Protein AF-A0AA37GZM7-F1 (afdb_monomer_lite)

InterPro domains:
  IPR016169 FAD-binding, type PCMH, subdomain 2 [G3DSA:3.30.465.10] (1-80)
  IPR036318 FAD-binding, type PCMH-like superfamily [SSF56176] (2-52)
  IPR050416 FAD-linked Oxidoreductases in Biosynthetic Pathways [PTHR42973] (2-100)

Structure (mmCIF, N/CA/C/O backbone):
data_AF-A0AA37GZM7-F1
#
_entry.id   AF-A0AA37GZM7-F1
#
loop_
_atom_site.group_PDB
_atom_site.id
_atom_site.type_symbol
_atom_site.label_atom_id
_atom_site.label_alt_id
_atom_site.label_comp_id
_atom_site.label_asym_id
_atom_site.label_entity_id
_atom_site.label_seq_id
_atom_site.pdbx_PDB_ins_code
_atom_site.Cartn_x
_atom_site.Cartn_y
_atom_site.Cartn_z
_atom_site.occupancy
_atom_site.B_iso_or_equiv
_atom_site.auth_seq_id
_atom_site.auth_comp_id
_atom_site.auth_asym_id
_atom_site.auth_atom_id
_atom_site.pdbx_PDB_model_num
ATOM 1 N N . MET A 1 1 ? -3.880 4.479 11.443 1.00 74.00 1 MET A N 1
ATOM 2 C CA . MET A 1 1 ? -5.205 3.810 11.616 1.00 74.00 1 MET A CA 1
ATOM 3 C C . MET A 1 1 ? -6.289 4.873 11.538 1.00 74.00 1 MET A C 1
ATOM 5 O O . MET A 1 1 ? -7.029 5.142 12.487 1.00 74.00 1 MET A O 1
ATOM 9 N N . ASP A 1 2 ? -6.339 5.534 10.392 1.00 84.88 2 ASP A N 1
ATOM 10 C CA . ASP A 1 2 ? -6.902 6.883 10.328 1.00 84.88 2 ASP A CA 1
ATOM 11 C C . ASP A 1 2 ? -8.395 6.842 10.021 1.00 84.88 2 ASP A C 1
ATOM 13 O O . ASP A 1 2 ? -9.166 7.617 10.581 1.00 84.88 2 ASP A O 1
ATOM 17 N N . ASN A 1 3 ? -8.821 5.813 9.289 1.00 90.31 3 ASN A N 1
ATOM 18 C CA . ASN A 1 3 ? -10.220 5.572 8.956 1.00 90.31 3 ASN A CA 1
ATOM 19 C C . ASN A 1 3 ? -11.009 4.842 10.055 1.00 90.31 3 ASN A C 1
ATOM 21 O O . ASN A 1 3 ? -12.198 4.586 9.873 1.00 90.31 3 ASN A O 1
ATOM 25 N N . THR A 1 4 ? -10.408 4.496 11.199 1.00 93.50 4 THR A N 1
ATOM 26 C CA . THR A 1 4 ? -11.160 3.832 12.273 1.00 93.50 4 THR A CA 1
ATOM 27 C C . THR A 1 4 ? -12.054 4.814 13.022 1.00 93.50 4 THR A C 1
ATOM 29 O O . THR A 1 4 ? -11.568 5.820 13.549 1.00 93.50 4 THR A O 1
ATOM 32 N N . ILE A 1 5 ? -13.341 4.475 13.119 1.00 96.44 5 ILE A N 1
ATOM 33 C CA . ILE A 1 5 ? -14.380 5.211 13.849 1.00 96.44 5 ILE A CA 1
ATOM 34 C C . ILE A 1 5 ? -14.506 4.691 15.288 1.00 96.44 5 ILE A C 1
ATOM 36 O O . ILE A 1 5 ? -14.633 5.488 16.215 1.00 96.44 5 ILE A O 1
ATOM 40 N N . SER A 1 6 ? -14.473 3.369 15.488 1.00 96.88 6 SER A N 1
ATOM 41 C CA . SER A 1 6 ? -14.639 2.755 16.812 1.00 96.88 6 SER A CA 1
ATOM 42 C C . SER A 1 6 ? -14.060 1.337 16.891 1.00 96.88 6 SER A C 1
ATOM 44 O O . SER A 1 6 ? -13.981 0.642 15.874 1.00 96.88 6 SER A O 1
ATOM 46 N N . TYR A 1 7 ? -13.696 0.918 18.106 1.00 96.81 7 TYR A N 1
ATOM 47 C CA . TYR A 1 7 ? -13.309 -0.444 18.470 1.00 96.81 7 TYR A CA 1
ATOM 48 C C . TYR A 1 7 ? -14.234 -1.006 19.555 1.00 96.81 7 TYR A C 1
ATOM 50 O O . TYR A 1 7 ? -14.517 -0.310 20.532 1.00 96.81 7 TYR A O 1
ATOM 58 N N . ASP A 1 8 ? -14.604 -2.282 19.439 1.00 97.44 8 ASP A N 1
ATOM 59 C CA . ASP A 1 8 ? -15.052 -3.072 20.591 1.00 97.44 8 ASP A CA 1
ATOM 60 C C . ASP A 1 8 ? -13.843 -3.821 21.150 1.00 97.44 8 ASP A C 1
ATOM 62 O O . ASP A 1 8 ? -13.145 -4.517 20.407 1.00 97.44 8 ASP A O 1
ATOM 66 N N . VAL A 1 9 ? -13.590 -3.671 22.447 1.00 96.88 9 VAL A N 1
ATOM 67 C CA . VAL A 1 9 ? -12.360 -4.141 23.091 1.00 96.88 9 VAL A CA 1
ATOM 68 C C . VAL A 1 9 ? -12.705 -4.951 24.330 1.00 96.88 9 VAL A C 1
ATOM 70 O O . VAL A 1 9 ? -13.461 -4.488 25.180 1.00 96.88 9 VAL A O 1
ATOM 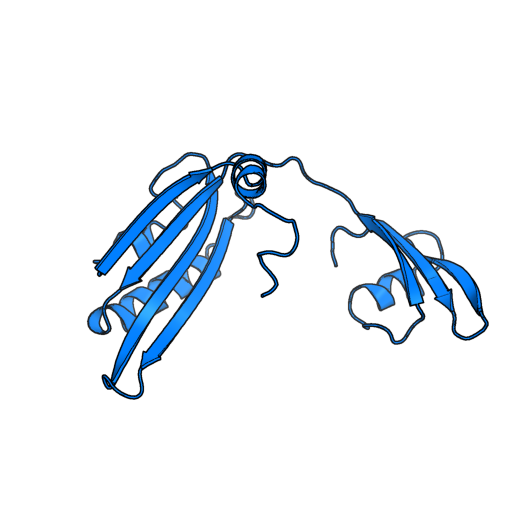73 N N . ILE A 1 10 ? -12.121 -6.140 24.459 1.00 97.25 10 ILE A N 1
ATOM 74 C CA . ILE A 1 10 ? -12.097 -6.899 25.710 1.00 97.25 10 ILE A CA 1
ATOM 75 C C . ILE A 1 10 ? -10.822 -6.528 26.464 1.00 97.25 10 ILE A C 1
ATOM 77 O O . ILE A 1 10 ? -9.711 -6.767 25.983 1.00 97.25 10 ILE A O 1
ATOM 81 N N . LEU A 1 11 ? -10.980 -5.921 27.637 1.00 96.44 11 LEU A N 1
ATOM 82 C CA . LEU A 1 11 ? -9.871 -5.524 28.500 1.00 96.44 11 LEU A CA 1
ATOM 83 C C . LEU A 1 11 ? -9.269 -6.735 29.226 1.00 96.44 11 LEU A C 1
ATOM 85 O O . LEU A 1 11 ? -9.869 -7.806 29.298 1.00 96.44 11 LEU A O 1
ATOM 89 N N . GLY A 1 12 ? -8.097 -6.551 29.839 1.00 94.56 12 GLY A N 1
ATOM 90 C CA . GLY A 1 12 ? -7.415 -7.617 30.587 1.00 94.56 12 GLY A CA 1
ATOM 91 C C . GLY A 1 12 ? -8.207 -8.173 31.781 1.00 94.56 12 GLY A C 1
ATOM 92 O O . GLY A 1 12 ? -7.951 -9.291 32.214 1.00 94.56 12 GLY A O 1
ATOM 93 N N . ASN A 1 13 ? -9.196 -7.431 32.290 1.00 95.50 13 ASN A N 1
ATOM 94 C CA . ASN A 1 13 ? -10.122 -7.898 33.328 1.00 95.50 13 ASN A CA 1
ATOM 95 C C . ASN A 1 13 ? -11.360 -8.635 32.770 1.00 95.50 13 ASN A C 1
ATOM 97 O O . ASN A 1 13 ? -12.253 -8.979 33.539 1.00 95.50 13 ASN A O 1
ATOM 101 N N . GLY A 1 14 ? -11.434 -8.856 31.453 1.00 96.06 14 GLY A N 1
ATOM 102 C CA . GLY A 1 14 ? -12.543 -9.528 30.773 1.00 96.06 14 GLY A CA 1
ATOM 103 C C . GLY A 1 14 ? -13.731 -8.627 30.422 1.00 96.06 14 GLY A C 1
ATOM 104 O O . GLY A 1 14 ? -14.655 -9.083 29.751 1.00 96.06 14 GLY A O 1
ATOM 105 N N . THR A 1 15 ? -13.727 -7.354 30.827 1.00 97.50 15 THR A N 1
ATOM 106 C CA . THR A 1 15 ? -14.821 -6.423 30.524 1.00 97.50 15 THR A CA 1
ATOM 107 C C . THR A 1 15 ? -14.772 -5.971 29.067 1.00 97.50 15 THR A C 1
ATOM 109 O O . THR A 1 15 ? -13.712 -5.590 28.567 1.00 97.50 15 THR A O 1
ATOM 112 N N . GLN A 1 16 ? -15.931 -5.952 28.404 1.00 97.44 16 GLN A N 1
ATOM 113 C CA . GLN A 1 16 ? -16.083 -5.362 27.077 1.00 97.44 16 GLN A CA 1
ATOM 114 C C . GLN A 1 16 ? -16.353 -3.859 27.176 1.00 97.44 16 GLN A C 1
ATOM 116 O O . GLN A 1 16 ? -17.269 -3.430 27.877 1.00 97.44 16 GLN A O 1
ATOM 121 N N . VAL A 1 17 ? -15.586 -3.067 26.432 1.00 97.81 17 VAL A N 1
ATOM 122 C CA . VAL A 1 17 ? -15.765 -1.618 26.304 1.00 97.81 17 VAL A CA 1
ATOM 123 C C . VAL A 1 17 ? -15.798 -1.202 24.837 1.00 97.81 17 VAL A C 1
ATOM 125 O O . VAL A 1 17 ? -15.260 -1.888 23.967 1.00 97.81 17 VAL A O 1
ATOM 128 N N . VAL A 1 18 ? -16.423 -0.058 24.566 1.00 98.06 18 VAL A N 1
ATOM 129 C CA . VAL A 1 18 ? -16.380 0.600 23.255 1.00 98.06 18 VAL A CA 1
ATOM 130 C C . VAL A 1 18 ? -15.414 1.773 23.344 1.00 98.06 18 VAL A C 1
ATOM 132 O O . VAL A 1 18 ? -15.585 2.646 24.193 1.00 98.06 18 VAL A O 1
ATOM 135 N N . ALA A 1 19 ? -14.416 1.800 22.465 1.00 97.19 19 ALA A N 1
ATOM 136 C CA . ALA A 1 19 ? -13.471 2.901 22.336 1.00 97.19 19 ALA A CA 1
ATOM 137 C C . ALA A 1 19 ? -13.748 3.675 21.041 1.00 97.19 19 ALA A C 1
ATOM 139 O O . ALA A 1 19 ? -13.776 3.100 19.950 1.00 97.19 19 ALA A O 1
ATOM 140 N N . ASN A 1 20 ? -13.988 4.978 21.150 1.00 97.31 20 ASN A N 1
ATOM 141 C CA . ASN A 1 20 ? -14.172 5.903 20.033 1.00 97.31 20 ASN A CA 1
ATOM 142 C C . ASN A 1 20 ? -13.772 7.331 20.452 1.00 97.31 20 ASN A C 1
ATOM 144 O O . ASN A 1 20 ? -13.260 7.552 21.546 1.00 97.31 20 ASN A O 1
ATOM 148 N N . ALA A 1 21 ? -14.001 8.318 19.584 1.00 96.00 21 ALA A N 1
ATOM 149 C CA . ALA A 1 21 ? -13.612 9.704 19.850 1.00 96.00 21 ALA A CA 1
ATOM 150 C C . ALA A 1 21 ? -14.293 10.336 21.086 1.00 96.00 21 ALA A C 1
ATOM 152 O O . ALA A 1 21 ? -13.760 11.298 21.634 1.00 96.00 21 ALA A O 1
ATOM 153 N N . THR A 1 22 ? -15.444 9.821 21.532 1.00 97.38 22 THR A N 1
ATOM 154 C CA . THR A 1 22 ? -16.238 10.381 22.643 1.00 97.38 22 THR A CA 1
ATOM 155 C C . THR A 1 22 ? -16.379 9.445 23.850 1.00 97.38 22 THR A C 1
ATOM 157 O O . THR A 1 22 ? -16.850 9.880 24.897 1.00 97.38 22 THR A O 1
ATOM 160 N N . SER A 1 23 ? -15.958 8.182 23.746 1.00 97.25 23 SER A N 1
ATOM 161 C CA . SER A 1 23 ? -16.025 7.170 24.807 1.00 97.25 23 SER A CA 1
ATOM 162 C C . SER A 1 23 ? -14.723 6.372 24.855 1.00 97.25 23 SER A C 1
ATOM 164 O O . SER A 1 23 ? -14.315 5.826 23.833 1.00 97.25 23 SER A O 1
ATOM 166 N N . ASN A 1 24 ? -14.069 6.309 26.023 1.00 97.00 24 ASN A N 1
ATOM 167 C CA . ASN A 1 24 ? -12.729 5.716 26.191 1.00 97.00 24 ASN A CA 1
ATOM 168 C C . ASN A 1 24 ? -11.739 6.245 25.128 1.00 97.00 24 ASN A C 1
ATOM 170 O O . ASN A 1 24 ? -11.122 5.482 24.381 1.00 97.00 24 ASN A O 1
ATOM 174 N N . SER A 1 25 ? -11.674 7.574 24.980 1.00 96.94 25 SER A N 1
ATOM 175 C CA . SER A 1 25 ? -10.949 8.252 23.895 1.00 96.94 25 SER A CA 1
ATOM 176 C C . SER A 1 25 ? -9.427 8.130 24.005 1.00 96.94 25 SER A C 1
ATOM 178 O O . SER A 1 25 ? -8.728 8.129 22.991 1.00 96.94 25 SER A O 1
ATOM 180 N N . ASP A 1 26 ? -8.920 7.960 25.220 1.00 96.31 26 ASP A N 1
ATOM 181 C CA . ASP A 1 26 ? -7.541 7.595 25.534 1.00 96.31 26 ASP A CA 1
ATOM 182 C C . ASP A 1 26 ? -7.190 6.199 24.999 1.00 96.31 26 ASP A C 1
ATOM 184 O O . ASP A 1 26 ? -6.199 6.037 24.284 1.00 96.31 26 ASP A O 1
ATOM 188 N N . LEU A 1 27 ? -8.049 5.208 25.255 1.00 95.75 27 LEU A N 1
ATOM 189 C CA . LEU A 1 27 ? -7.926 3.858 24.710 1.00 95.75 27 LEU A CA 1
ATOM 190 C C . LEU A 1 27 ? -8.052 3.867 23.181 1.00 95.75 27 LEU A C 1
ATOM 192 O O . LEU A 1 27 ? -7.281 3.203 22.492 1.00 95.75 27 LEU A O 1
ATOM 196 N N . PHE A 1 28 ? -8.986 4.646 22.632 1.00 95.62 28 PHE A N 1
ATOM 197 C CA . PHE A 1 28 ? -9.154 4.801 21.187 1.00 95.62 28 PHE A CA 1
ATOM 198 C C . PHE A 1 28 ? -7.896 5.361 20.514 1.00 95.62 28 PHE A C 1
ATOM 200 O O . PHE A 1 28 ? -7.489 4.854 19.468 1.00 95.62 28 PHE A O 1
ATOM 207 N N . TRP A 1 29 ? -7.264 6.374 21.112 1.00 94.50 29 TRP A N 1
ATOM 208 C CA . TRP A 1 29 ? -5.990 6.916 20.642 1.00 94.50 29 TRP A CA 1
ATOM 209 C C . TRP A 1 29 ? -4.862 5.881 20.752 1.00 94.50 29 TRP A C 1
ATOM 211 O O . TRP A 1 29 ? -4.155 5.648 19.772 1.00 94.50 29 TRP A O 1
ATOM 221 N N . ALA A 1 30 ? -4.742 5.197 21.895 1.00 94.69 30 ALA A N 1
ATOM 222 C CA . ALA A 1 30 ? -3.704 4.191 22.123 1.00 94.69 30 ALA A CA 1
ATOM 223 C C . ALA A 1 30 ? -3.796 3.027 21.124 1.00 94.69 30 ALA A C 1
ATOM 225 O O . ALA A 1 30 ? -2.786 2.573 20.585 1.00 94.69 30 ALA A O 1
ATOM 226 N N . LEU A 1 31 ? -5.012 2.586 20.796 1.00 93.38 31 LEU A N 1
ATOM 227 C CA . LEU A 1 31 ? -5.248 1.520 19.823 1.00 93.38 31 LEU A CA 1
ATOM 228 C C . LEU A 1 31 ? -4.911 1.916 18.378 1.00 93.38 31 LEU A C 1
ATOM 230 O O . LEU A 1 31 ? -4.775 1.030 17.544 1.00 93.38 31 LEU A O 1
ATOM 234 N N . LYS A 1 32 ? -4.719 3.206 18.057 1.00 91.31 32 LYS A N 1
ATOM 235 C CA . LYS A 1 32 ? -4.343 3.671 16.704 1.00 91.31 32 LYS A CA 1
ATOM 236 C C . LYS A 1 32 ? -2.848 3.553 16.368 1.00 91.31 32 LYS A C 1
ATOM 238 O O . LYS A 1 32 ? -2.429 4.034 15.316 1.00 91.31 32 LYS A O 1
ATOM 243 N N . GLY A 1 33 ? -2.060 2.885 17.210 1.00 88.75 33 GLY A N 1
ATOM 244 C CA . GLY A 1 33 ? -0.635 2.623 16.959 1.00 88.75 33 GLY A CA 1
ATOM 245 C C . GLY A 1 33 ? 0.072 1.799 18.038 1.00 88.75 33 GLY A C 1
ATOM 246 O O . GLY A 1 33 ? 1.159 1.286 17.804 1.00 88.75 33 GLY A O 1
ATOM 247 N N . GLY A 1 34 ? -0.549 1.617 19.203 1.00 85.69 34 GLY A N 1
ATOM 248 C CA . GLY A 1 34 ? 0.021 0.908 20.348 1.00 85.69 34 GLY A CA 1
ATOM 249 C C . GLY A 1 34 ? -0.059 -0.621 20.296 1.00 85.69 34 GLY A C 1
ATOM 250 O O . GLY A 1 34 ? 0.250 -1.270 21.297 1.00 85.69 34 GLY A O 1
ATOM 251 N N . GLY A 1 35 ? -0.473 -1.207 19.167 1.00 79.12 35 GLY A N 1
ATOM 252 C CA . GLY A 1 35 ? -0.589 -2.657 18.987 1.00 79.12 35 GLY A CA 1
ATOM 253 C C . GLY A 1 35 ? -1.584 -3.318 19.951 1.00 79.12 35 GLY A C 1
ATOM 254 O O . GLY A 1 35 ? -2.550 -2.703 20.397 1.00 79.12 35 GLY A O 1
ATOM 255 N N . SER A 1 36 ? -1.345 -4.586 20.290 1.00 82.25 36 SER A N 1
ATOM 256 C CA . SER A 1 36 ? -2.244 -5.416 21.116 1.00 82.25 36 SER A CA 1
ATOM 257 C C . SER A 1 36 ? -2.084 -5.224 22.634 1.00 82.25 36 SER A C 1
ATOM 259 O O . SER A 1 36 ? -2.516 -6.069 23.411 1.00 82.25 36 SER A O 1
ATOM 261 N N . ASN A 1 37 ? -1.455 -4.134 23.080 1.00 90.06 37 ASN A N 1
ATOM 262 C CA . ASN A 1 37 ? -1.104 -3.931 24.492 1.00 90.06 37 ASN A CA 1
ATOM 263 C C . ASN A 1 37 ? -2.294 -3.567 25.395 1.00 90.06 37 ASN A C 1
ATOM 265 O O . ASN A 1 37 ? -2.204 -3.701 26.613 1.00 90.06 37 ASN A O 1
ATOM 269 N N . TYR A 1 38 ? -3.400 -3.094 24.817 1.00 92.00 38 TYR A N 1
ATOM 270 C CA . TYR A 1 38 ? -4.493 -2.457 25.564 1.00 92.00 38 TYR A CA 1
ATOM 271 C C . TYR A 1 38 ? -5.786 -3.284 25.610 1.00 92.00 38 TYR A C 1
ATOM 273 O O . TYR A 1 38 ? -6.806 -2.819 26.115 1.00 92.00 38 TYR A O 1
ATOM 281 N N . GLY A 1 39 ? -5.746 -4.515 25.098 1.00 92.69 39 GLY A N 1
ATOM 282 C CA . GLY A 1 39 ? -6.878 -5.435 25.071 1.00 92.69 39 GLY A CA 1
ATOM 283 C C . GLY A 1 39 ? -7.014 -6.162 23.737 1.00 92.69 39 GLY A C 1
ATOM 284 O O . GLY A 1 39 ? -6.249 -5.944 22.797 1.00 92.69 39 GLY A O 1
ATOM 285 N N . ILE A 1 40 ? -8.015 -7.037 23.664 1.00 95.56 40 ILE A N 1
ATOM 286 C CA . ILE A 1 40 ? -8.352 -7.788 22.454 1.00 95.56 40 ILE A CA 1
ATOM 287 C C . ILE A 1 40 ? -9.451 -7.031 21.718 1.00 95.56 40 ILE A C 1
ATOM 289 O O . ILE A 1 40 ? -10.574 -6.930 22.212 1.00 95.56 40 ILE A O 1
ATOM 293 N N . VAL A 1 41 ? -9.142 -6.512 20.530 1.00 95.19 41 VAL A N 1
ATOM 294 C CA . VAL A 1 41 ? -10.153 -5.891 19.668 1.00 95.19 41 VAL A CA 1
ATOM 295 C C . VAL A 1 41 ? -10.971 -6.985 18.988 1.00 95.19 41 VAL A C 1
ATOM 297 O O . VAL A 1 41 ? -10.425 -7.806 18.255 1.00 95.19 41 VAL A O 1
ATOM 300 N N . THR A 1 42 ? -12.281 -6.994 19.222 1.00 95.88 42 THR A N 1
ATOM 301 C CA . THR A 1 42 ? -13.215 -7.980 18.652 1.00 95.88 42 THR A CA 1
ATOM 302 C C . THR A 1 42 ? -14.002 -7.432 17.467 1.00 95.88 42 THR A C 1
ATOM 304 O O . THR A 1 42 ? -14.487 -8.207 16.644 1.00 95.88 42 THR A O 1
ATOM 307 N N . ARG A 1 43 ? -14.113 -6.103 17.342 1.00 95.50 43 ARG A N 1
ATOM 308 C CA . ARG A 1 43 ? -14.786 -5.439 16.220 1.00 95.50 43 ARG A CA 1
ATOM 309 C C . ARG A 1 43 ? -14.119 -4.116 15.872 1.00 95.50 43 ARG A C 1
ATOM 311 O O . ARG A 1 43 ? -13.774 -3.337 16.756 1.00 95.50 43 ARG A O 1
ATOM 318 N N . PHE A 1 44 ? -14.036 -3.848 14.574 1.00 95.06 44 PHE A N 1
ATOM 319 C CA . PHE A 1 44 ? -13.641 -2.563 14.010 1.00 95.06 44 PHE A CA 1
ATOM 320 C C . PHE A 1 44 ? -14.836 -1.943 13.290 1.00 95.06 44 PHE A C 1
ATOM 322 O O . PHE A 1 44 ? -15.505 -2.616 12.508 1.00 95.06 44 PHE A O 1
ATOM 329 N N . VAL A 1 45 ? -15.074 -0.653 13.515 1.00 96.25 45 VAL A N 1
ATOM 330 C CA . VAL A 1 45 ? -15.960 0.159 12.674 1.00 96.25 45 VAL A CA 1
ATOM 331 C C . VAL A 1 45 ? -15.083 1.119 11.887 1.00 96.25 45 VAL A C 1
ATOM 333 O O . VAL A 1 45 ? -14.401 1.961 12.474 1.00 96.25 45 VAL A O 1
ATOM 336 N N . LEU A 1 46 ? -15.076 0.979 10.564 1.00 95.44 46 LEU A N 1
ATOM 337 C CA . LEU A 1 46 ? -14.224 1.751 9.663 1.00 95.44 46 LEU A CA 1
ATOM 338 C C . LEU A 1 46 ? -15.068 2.686 8.799 1.00 95.44 46 LEU A C 1
ATOM 340 O O . LEU A 1 46 ? -16.154 2.323 8.350 1.00 95.44 46 LEU A O 1
ATOM 344 N N . LYS A 1 47 ? -14.538 3.878 8.536 1.00 93.81 47 LYS A N 1
ATOM 345 C CA . LYS A 1 47 ? -15.025 4.760 7.482 1.00 93.81 47 LYS A CA 1
ATOM 346 C C . LYS A 1 47 ? -14.529 4.225 6.142 1.00 93.81 47 LYS A C 1
ATOM 348 O O . LYS A 1 47 ? -13.325 4.068 5.949 1.00 93.81 47 LYS A O 1
ATOM 353 N N . THR A 1 48 ? -15.453 3.959 5.230 1.00 89.31 48 THR A N 1
ATOM 354 C CA . THR A 1 48 ? -15.142 3.579 3.852 1.00 89.31 48 THR A CA 1
ATOM 355 C C . THR A 1 48 ? -15.163 4.803 2.943 1.00 89.31 48 THR A C 1
ATOM 357 O O . THR A 1 48 ? -15.785 5.819 3.261 1.00 89.31 48 THR A O 1
ATOM 360 N N . ILE A 1 49 ? -14.478 4.689 1.813 1.00 84.00 49 ILE A N 1
ATOM 361 C CA . ILE A 1 49 ? -14.543 5.627 0.693 1.00 84.00 49 ILE A CA 1
ATOM 362 C C . ILE A 1 49 ? -15.089 4.875 -0.520 1.00 84.00 49 ILE A C 1
ATOM 364 O O . ILE A 1 49 ? -14.921 3.653 -0.601 1.00 84.00 49 ILE A O 1
ATOM 368 N N . ASP A 1 50 ? -15.764 5.584 -1.423 1.00 83.12 50 ASP A N 1
ATOM 369 C CA . ASP A 1 50 ? -16.197 4.991 -2.687 1.00 83.12 50 ASP A CA 1
ATOM 370 C C . ASP A 1 50 ? -14.981 4.528 -3.485 1.00 83.12 50 ASP A C 1
ATOM 372 O O . ASP A 1 50 ? -13.902 5.109 -3.383 1.00 83.12 50 ASP A O 1
ATOM 376 N N . MET A 1 51 ? -15.150 3.442 -4.239 1.00 74.69 51 MET A N 1
ATOM 377 C CA . MET A 1 51 ? -14.045 2.806 -4.941 1.00 74.69 51 MET A CA 1
ATOM 378 C C . MET A 1 51 ? -14.018 3.244 -6.412 1.00 74.69 51 MET A C 1
ATOM 380 O O . MET A 1 51 ? -14.815 2.738 -7.208 1.00 74.69 51 MET A O 1
ATOM 384 N N . PRO A 1 52 ? -13.124 4.170 -6.788 1.00 80.38 52 PRO A N 1
ATOM 385 C CA . PRO A 1 52 ? -13.049 4.717 -8.134 1.00 80.38 52 PRO A CA 1
ATOM 386 C C . PRO A 1 52 ? -12.401 3.730 -9.115 1.00 80.38 52 PRO A C 1
ATOM 388 O O . PRO A 1 52 ? -11.821 2.705 -8.737 1.00 80.38 52 PRO A O 1
ATOM 391 N N . GLN A 1 53 ? -12.475 4.056 -10.406 1.00 84.75 53 GLN A N 1
ATOM 392 C CA . GLN A 1 53 ? -11.592 3.434 -11.392 1.00 84.75 53 GLN A CA 1
ATOM 393 C C . GLN A 1 53 ? -10.155 3.882 -11.134 1.00 84.75 53 GLN A C 1
ATOM 395 O O . GLN A 1 53 ? -9.906 5.050 -10.838 1.00 84.75 53 GLN A O 1
ATOM 400 N N . ALA A 1 54 ? -9.214 2.954 -11.270 1.00 88.75 54 ALA A N 1
ATOM 401 C CA . ALA A 1 54 ? -7.810 3.236 -11.063 1.00 88.75 54 ALA A CA 1
ATOM 402 C C . ALA A 1 54 ? -6.956 2.624 -12.169 1.00 88.75 54 ALA A C 1
ATOM 404 O O . ALA A 1 54 ? -7.203 1.515 -12.647 1.00 88.75 54 ALA A O 1
ATOM 405 N N . THR A 1 55 ? -5.907 3.335 -12.553 1.00 91.44 55 THR A N 1
ATOM 406 C CA . THR A 1 55 ? -4.909 2.824 -13.481 1.00 91.44 55 THR A CA 1
ATOM 407 C C . THR A 1 55 ? -3.754 2.250 -12.687 1.00 91.44 55 THR A C 1
ATOM 409 O O . THR A 1 55 ? -3.084 2.951 -11.930 1.00 91.44 55 THR A O 1
ATOM 412 N N . SER A 1 56 ? -3.522 0.956 -12.876 1.00 90.62 56 SER A N 1
ATOM 413 C CA . SER A 1 56 ? -2.336 0.265 -12.382 1.00 90.62 56 SER A CA 1
ATOM 414 C C . SER A 1 56 ? -1.184 0.431 -13.369 1.00 90.62 56 SER A C 1
ATOM 416 O O . SER A 1 56 ? -1.387 0.414 -14.584 1.00 90.62 56 SER A O 1
ATOM 418 N N . THR A 1 57 ? 0.032 0.589 -12.862 1.00 92.06 57 THR A N 1
ATOM 419 C CA . THR A 1 57 ? 1.257 0.630 -13.656 1.00 92.06 57 THR A CA 1
ATOM 420 C C . THR A 1 57 ? 2.262 -0.368 -13.113 1.00 92.06 57 THR A C 1
ATOM 422 O O . THR A 1 57 ? 2.488 -0.444 -11.909 1.00 92.06 57 THR A O 1
ATOM 425 N N . TYR A 1 58 ? 2.923 -1.087 -14.010 1.00 94.00 58 TYR A N 1
ATOM 426 C CA . TYR A 1 58 ? 4.072 -1.919 -13.685 1.00 94.00 58 TYR A CA 1
ATOM 427 C C . TYR A 1 58 ? 5.186 -1.616 -14.677 1.00 94.00 58 TYR A C 1
ATOM 429 O O . TYR A 1 58 ? 4.991 -1.764 -15.887 1.00 94.00 58 TYR A O 1
ATOM 437 N N . GLN A 1 59 ? 6.325 -1.132 -14.178 1.00 95.62 59 GLN A N 1
ATOM 438 C CA . GLN A 1 59 ? 7.471 -0.763 -15.009 1.00 95.62 59 GLN A CA 1
ATOM 439 C C . GLN A 1 59 ? 8.759 -1.344 -14.427 1.00 95.62 59 GLN A C 1
ATOM 441 O O . GLN A 1 59 ? 9.026 -1.186 -13.236 1.00 95.62 59 GLN A O 1
ATOM 446 N N . ILE A 1 60 ? 9.551 -1.986 -15.284 1.00 96.12 60 ILE A N 1
ATOM 447 C CA . ILE A 1 60 ? 10.863 -2.559 -14.972 1.00 96.12 60 ILE A CA 1
ATOM 448 C C . ILE A 1 60 ? 11.915 -1.797 -15.771 1.00 96.12 60 ILE A C 1
ATOM 450 O O . ILE A 1 60 ? 11.735 -1.573 -16.968 1.00 96.12 60 ILE A O 1
ATOM 454 N N . PHE A 1 61 ? 13.031 -1.447 -15.141 1.00 96.69 61 PHE A N 1
ATOM 455 C CA . PHE A 1 61 ? 14.111 -0.685 -15.760 1.00 96.69 61 PHE A CA 1
ATOM 456 C C . PHE A 1 61 ? 15.434 -1.458 -15.749 1.00 96.69 61 PHE A C 1
ATOM 458 O O . PHE A 1 61 ? 15.611 -2.406 -14.988 1.00 96.69 61 PHE A O 1
ATOM 465 N N . ASN A 1 62 ? 16.370 -1.031 -16.598 1.00 95.25 62 ASN A N 1
ATOM 466 C CA . ASN A 1 62 ? 17.750 -1.517 -16.574 1.00 95.25 62 ASN A CA 1
ATOM 467 C C . ASN A 1 62 ? 18.552 -0.858 -15.444 1.00 95.25 62 ASN A C 1
ATOM 469 O O . ASN A 1 62 ? 18.235 0.252 -15.011 1.00 95.25 62 ASN A O 1
ATOM 473 N N . GLU A 1 63 ? 19.659 -1.485 -15.046 1.00 95.00 63 GLU A N 1
ATOM 474 C CA . GLU A 1 63 ? 20.589 -0.950 -14.041 1.00 95.00 63 GLU A CA 1
ATOM 475 C C . GLU A 1 63 ? 21.100 0.457 -14.386 1.00 95.00 63 GLU A C 1
ATOM 477 O O . GLU A 1 63 ? 21.200 1.328 -13.522 1.00 95.00 63 GLU A O 1
ATOM 482 N N . SER A 1 64 ? 21.331 0.732 -15.673 1.00 95.88 64 SER A N 1
ATOM 483 C CA . SER A 1 64 ? 21.760 2.053 -16.150 1.00 95.88 64 SER A CA 1
ATOM 484 C C . SER A 1 64 ? 20.784 3.180 -15.792 1.00 95.88 64 SER A C 1
ATOM 486 O O . SER A 1 64 ? 21.166 4.348 -15.777 1.00 95.88 64 SER A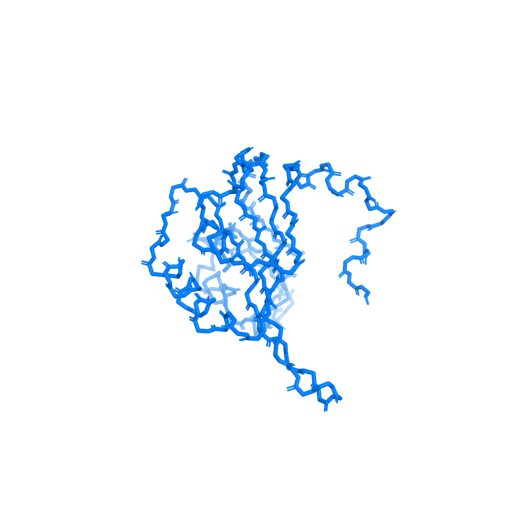 O 1
ATOM 488 N N . ALA A 1 65 ? 19.520 2.851 -15.513 1.00 95.81 65 ALA A N 1
ATOM 489 C CA . ALA A 1 65 ? 18.479 3.807 -15.170 1.00 95.81 65 ALA A CA 1
ATOM 490 C C . ALA A 1 65 ? 18.350 4.073 -13.661 1.00 95.81 65 ALA A C 1
ATOM 492 O O . ALA A 1 65 ? 17.556 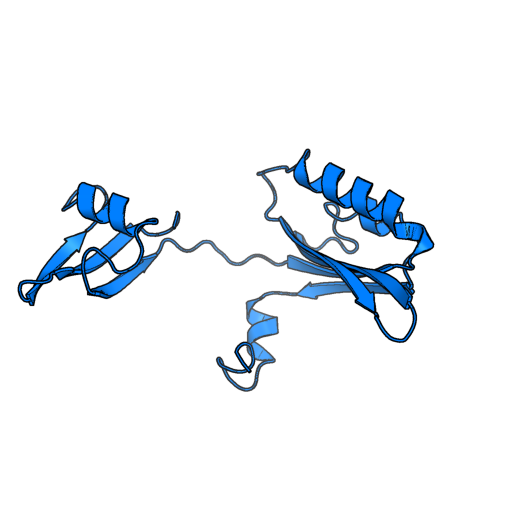4.933 -13.288 1.00 95.81 65 ALA A O 1
ATOM 493 N N . VAL A 1 66 ? 19.117 3.399 -12.791 1.00 95.75 66 VAL A N 1
ATOM 494 C CA . VAL A 1 66 ? 19.006 3.513 -11.320 1.00 95.75 66 VAL A CA 1
ATOM 495 C C . VAL A 1 66 ? 19.020 4.968 -10.844 1.00 95.75 66 VAL A C 1
ATOM 497 O O . VAL A 1 66 ? 18.173 5.358 -10.046 1.00 95.75 66 VAL A O 1
ATOM 500 N N . SER A 1 67 ? 19.933 5.799 -11.353 1.00 95.88 67 SER A N 1
ATOM 501 C CA . SER A 1 67 ? 20.019 7.206 -10.936 1.00 95.88 67 SER A CA 1
ATOM 502 C C . SER A 1 67 ? 18.770 8.009 -11.326 1.00 95.88 67 SER A C 1
ATOM 504 O O . SER A 1 67 ? 18.199 8.709 -10.489 1.00 95.88 67 SER A O 1
ATOM 506 N N . ALA A 1 68 ? 18.298 7.860 -12.569 1.00 96.44 68 ALA A N 1
ATOM 507 C CA . ALA A 1 68 ? 17.076 8.515 -13.037 1.00 96.44 68 ALA A CA 1
ATOM 508 C C . ALA A 1 68 ? 15.833 7.997 -12.295 1.00 96.44 68 ALA A C 1
ATOM 510 O O . ALA A 1 68 ? 14.940 8.774 -11.966 1.00 96.44 68 ALA A O 1
ATOM 511 N N . PHE A 1 69 ? 15.802 6.701 -11.980 1.00 96.50 69 PHE A N 1
ATOM 512 C CA . PHE A 1 69 ? 14.731 6.055 -11.231 1.00 96.50 69 PHE A CA 1
ATOM 513 C C . PHE A 1 69 ? 14.651 6.563 -9.788 1.00 96.50 69 PHE A C 1
ATOM 515 O O . PHE A 1 69 ? 13.567 6.905 -9.326 1.00 96.50 69 PHE A O 1
ATOM 522 N N . ILE A 1 70 ? 15.790 6.679 -9.093 1.00 95.94 70 ILE A N 1
ATOM 523 C CA . ILE A 1 70 ? 15.847 7.268 -7.746 1.00 95.94 70 ILE A CA 1
ATOM 524 C C . ILE A 1 70 ? 15.353 8.713 -7.791 1.00 95.94 70 ILE A C 1
ATOM 526 O O . ILE A 1 70 ? 14.550 9.105 -6.951 1.00 95.94 70 ILE A O 1
ATOM 530 N N . LYS A 1 71 ? 15.765 9.490 -8.802 1.00 95.81 71 LYS A N 1
ATOM 531 C CA . LYS A 1 71 ? 15.272 10.857 -8.978 1.00 95.81 71 LYS A CA 1
ATOM 532 C C . LYS A 1 71 ? 13.754 10.895 -9.178 1.00 95.81 71 LYS A C 1
ATOM 534 O O . LYS A 1 71 ? 13.095 11.689 -8.523 1.00 95.81 71 LYS A O 1
ATOM 539 N N . ALA A 1 72 ? 13.193 10.020 -10.013 1.00 94.69 72 ALA A N 1
ATOM 540 C CA . ALA A 1 72 ? 11.746 9.926 -10.210 1.00 94.69 72 ALA A CA 1
ATOM 541 C C . ALA A 1 72 ? 11.002 9.542 -8.917 1.00 94.69 72 ALA A C 1
ATOM 543 O O . ALA A 1 72 ? 9.951 10.110 -8.629 1.00 94.69 72 ALA A O 1
ATOM 544 N N . ALA A 1 73 ? 11.569 8.637 -8.113 1.00 93.88 73 ALA A N 1
ATOM 545 C CA . ALA A 1 73 ? 11.021 8.258 -6.813 1.00 93.88 73 ALA A CA 1
ATOM 546 C C . ALA A 1 73 ? 11.049 9.412 -5.801 1.00 93.88 73 ALA A C 1
ATOM 548 O O . ALA A 1 73 ? 10.054 9.652 -5.122 1.00 93.88 73 ALA A O 1
ATOM 549 N N . CYS A 1 74 ? 12.152 10.161 -5.730 1.00 93.44 74 CYS A N 1
ATOM 550 C CA . CYS A 1 74 ? 12.232 11.362 -4.901 1.00 93.44 74 CYS A CA 1
ATOM 551 C C . CYS A 1 74 ? 11.261 12.447 -5.380 1.00 93.44 74 CYS A C 1
ATOM 553 O O . CYS A 1 74 ? 10.575 13.044 -4.557 1.00 93.44 74 CYS A O 1
ATOM 555 N N . ASP A 1 75 ? 11.171 12.677 -6.693 1.00 91.81 75 ASP A N 1
ATOM 556 C CA . ASP A 1 75 ? 10.267 13.674 -7.270 1.00 91.81 75 ASP A CA 1
ATOM 557 C C . ASP A 1 75 ? 8.803 13.338 -6.926 1.00 91.81 75 ASP A C 1
ATOM 559 O O . ASP A 1 75 ? 8.068 14.236 -6.520 1.00 91.81 75 ASP A O 1
ATOM 563 N N . MET A 1 76 ? 8.408 12.058 -6.994 1.00 88.88 76 MET A N 1
ATOM 564 C CA . MET A 1 76 ? 7.078 11.584 -6.584 1.00 88.88 76 MET A CA 1
ATOM 565 C C . MET A 1 76 ? 6.816 11.793 -5.084 1.00 88.88 76 MET A C 1
ATOM 567 O O . MET A 1 76 ? 5.734 12.236 -4.718 1.00 88.88 76 MET A O 1
ATOM 571 N N . ALA A 1 77 ? 7.793 11.504 -4.218 1.00 88.31 77 ALA A N 1
ATOM 572 C CA . ALA A 1 77 ? 7.640 11.666 -2.769 1.00 88.31 77 ALA A CA 1
ATOM 573 C C . ALA A 1 77 ? 7.581 13.139 -2.320 1.00 88.31 77 ALA A C 1
ATOM 575 O O . ALA A 1 77 ? 7.008 13.445 -1.279 1.00 88.31 77 ALA A O 1
ATOM 576 N N . LEU A 1 78 ? 8.205 14.050 -3.072 1.00 88.94 78 LEU A N 1
ATOM 577 C CA . LEU A 1 78 ? 8.264 15.477 -2.737 1.00 88.94 78 LEU A CA 1
ATOM 578 C C . LEU A 1 78 ? 7.102 16.294 -3.315 1.00 88.94 78 LEU A C 1
ATOM 580 O O . LEU A 1 78 ? 6.815 17.371 -2.799 1.00 88.94 78 LEU A O 1
ATOM 584 N N . HIS A 1 79 ? 6.455 15.809 -4.375 1.00 80.62 79 HIS A N 1
ATOM 585 C CA . HIS A 1 79 ? 5.391 16.520 -5.093 1.00 80.62 79 HIS A CA 1
ATOM 586 C C . HIS A 1 79 ? 4.086 15.722 -5.078 1.00 80.62 79 HIS A C 1
ATOM 588 O O . HIS A 1 79 ? 3.442 15.537 -6.110 1.00 80.62 79 HIS A O 1
ATOM 594 N N . GLU A 1 80 ? 3.716 15.219 -3.904 1.00 70.62 80 GLU A N 1
ATOM 595 C CA . GLU A 1 80 ? 2.448 14.528 -3.711 1.00 70.62 80 GLU A CA 1
ATOM 596 C C . GLU A 1 80 ? 1.294 15.543 -3.746 1.00 70.62 80 GLU A C 1
ATOM 598 O O . GLU A 1 80 ? 1.209 16.445 -2.910 1.00 70.62 80 GLU A O 1
ATOM 603 N N . ASP A 1 81 ? 0.414 15.413 -4.739 1.00 70.31 81 ASP A N 1
ATOM 604 C CA . ASP A 1 81 ? -0.856 16.133 -4.777 1.00 70.31 81 ASP A CA 1
ATOM 605 C C . ASP A 1 81 ? -1.915 15.298 -4.048 1.00 70.31 81 ASP A C 1
ATOM 607 O O . ASP A 1 81 ? -2.275 14.210 -4.491 1.00 70.31 81 ASP A O 1
ATOM 611 N N . ALA A 1 82 ? -2.412 15.809 -2.921 1.00 69.06 82 ALA A N 1
ATOM 612 C CA . ALA A 1 82 ? -3.411 15.127 -2.101 1.00 69.06 82 ALA A CA 1
ATOM 613 C C . ALA A 1 82 ? -4.815 15.082 -2.741 1.00 69.06 82 ALA A C 1
ATOM 615 O O . ALA A 1 82 ? -5.727 14.497 -2.154 1.00 69.06 82 ALA A O 1
ATOM 616 N N . SER A 1 83 ? -5.021 15.733 -3.892 1.00 71.06 83 SER A N 1
ATOM 617 C CA . SER A 1 83 ? -6.312 15.754 -4.587 1.00 71.06 83 SER A CA 1
ATOM 618 C C . SER A 1 83 ? -6.599 14.496 -5.415 1.00 71.06 83 SER A C 1
ATOM 620 O O . SER A 1 83 ? -7.771 14.207 -5.654 1.00 71.06 83 SER A O 1
ATOM 622 N N . GLU A 1 84 ? -5.575 13.720 -5.786 1.00 75.38 84 GLU A N 1
ATOM 623 C CA . GLU A 1 84 ? -5.715 12.450 -6.508 1.00 75.38 84 GLU A CA 1
ATOM 624 C C . GLU A 1 84 ? -5.089 11.300 -5.708 1.00 75.38 84 GLU A C 1
ATOM 626 O O . GLU A 1 84 ? -3.922 11.345 -5.318 1.00 75.38 84 GLU A O 1
ATOM 631 N N . GLY A 1 85 ? -5.855 10.232 -5.465 1.00 83.38 85 GLY A N 1
ATOM 632 C CA . GLY A 1 85 ? -5.353 9.060 -4.754 1.00 83.38 85 GLY A CA 1
ATOM 633 C C . GLY A 1 85 ? -4.324 8.293 -5.585 1.00 83.38 85 GLY A C 1
ATOM 634 O O . GLY A 1 85 ? -4.692 7.546 -6.491 1.00 83.38 85 GLY A O 1
ATOM 635 N N . ALA A 1 86 ? -3.036 8.422 -5.265 1.00 87.50 86 ALA A N 1
ATOM 636 C CA . ALA A 1 86 ? -1.964 7.663 -5.903 1.00 87.50 86 ALA A CA 1
ATOM 637 C C . ALA A 1 86 ? -1.067 6.974 -4.869 1.00 87.50 86 ALA A C 1
ATOM 639 O O . ALA A 1 86 ? -0.755 7.524 -3.819 1.00 87.50 86 ALA A O 1
ATOM 640 N N . GLY A 1 87 ? -0.627 5.756 -5.171 1.00 88.69 87 GLY A N 1
ATOM 641 C CA . GLY A 1 87 ? 0.264 4.989 -4.307 1.00 88.69 87 GLY A CA 1
ATOM 642 C C . GLY A 1 87 ? 1.159 4.062 -5.112 1.00 88.69 87 GLY A C 1
ATOM 643 O O . GLY A 1 87 ? 0.782 3.596 -6.188 1.00 88.69 87 GLY A O 1
ATOM 644 N N . ALA A 1 88 ? 2.360 3.790 -4.605 1.00 91.06 88 ALA A N 1
ATOM 645 C CA . ALA A 1 88 ? 3.303 2.915 -5.286 1.00 91.06 88 ALA A CA 1
ATOM 646 C C . ALA A 1 88 ? 4.190 2.125 -4.332 1.00 91.06 88 ALA A C 1
ATOM 648 O O . ALA A 1 88 ? 4.595 2.603 -3.275 1.00 91.06 88 ALA A O 1
ATOM 649 N N . VAL A 1 89 ? 4.552 0.927 -4.776 1.00 93.12 89 VAL A N 1
ATOM 650 C CA . VAL A 1 89 ? 5.677 0.155 -4.268 1.00 93.12 89 VAL A CA 1
ATOM 651 C C . VAL A 1 89 ? 6.840 0.377 -5.225 1.00 93.12 89 VAL A C 1
ATOM 653 O O . VAL A 1 89 ? 6.767 0.052 -6.412 1.00 93.12 89 VAL A O 1
ATOM 656 N N . ILE A 1 90 ? 7.909 0.963 -4.699 1.00 94.19 90 ILE A N 1
ATOM 657 C CA . ILE A 1 90 ? 9.118 1.318 -5.440 1.00 94.19 90 ILE A CA 1
ATOM 658 C C . ILE A 1 90 ? 10.260 0.528 -4.819 1.00 94.19 90 ILE A C 1
ATOM 660 O O . ILE A 1 90 ? 10.525 0.656 -3.624 1.00 94.19 90 ILE A O 1
ATOM 664 N N . ASN A 1 91 ? 10.948 -0.286 -5.614 1.00 95.25 91 ASN A N 1
ATOM 665 C CA . ASN A 1 91 ? 12.077 -1.055 -5.112 1.00 95.25 91 ASN A CA 1
ATOM 666 C C . ASN A 1 91 ? 13.161 -1.245 -6.178 1.00 95.25 91 ASN A C 1
ATOM 668 O O . ASN A 1 91 ? 12.911 -1.180 -7.381 1.00 95.25 91 ASN A O 1
ATOM 672 N N . ILE A 1 92 ? 14.381 -1.511 -5.715 1.00 96.00 92 ILE A N 1
ATOM 673 C CA . ILE A 1 92 ? 15.513 -1.908 -6.554 1.00 96.00 92 ILE A CA 1
ATOM 674 C C . ILE A 1 92 ? 15.966 -3.273 -6.051 1.00 96.00 92 ILE A C 1
ATOM 676 O O . ILE A 1 92 ? 16.379 -3.405 -4.902 1.00 96.00 92 ILE A O 1
ATOM 680 N N . ASN A 1 93 ? 15.850 -4.293 -6.897 1.00 95.12 93 ASN A N 1
ATOM 681 C CA . ASN A 1 93 ? 16.304 -5.640 -6.572 1.00 95.12 93 ASN A CA 1
ATOM 682 C C . ASN A 1 93 ? 17.726 -5.837 -7.083 1.00 95.12 93 ASN A C 1
ATOM 684 O O . ASN A 1 93 ? 17.996 -5.554 -8.245 1.00 95.12 93 ASN A O 1
ATOM 688 N N . TYR A 1 94 ? 18.617 -6.365 -6.248 1.00 95.19 94 TYR A N 1
ATOM 689 C CA . TYR A 1 94 ? 19.960 -6.754 -6.671 1.00 95.19 94 TYR A CA 1
ATOM 690 C C . TYR A 1 94 ? 20.059 -8.275 -6.776 1.00 95.19 94 TYR A C 1
ATOM 692 O O . TYR A 1 94 ? 19.808 -8.988 -5.802 1.00 95.19 94 TYR A O 1
ATOM 700 N N . ASN A 1 95 ? 20.424 -8.784 -7.950 1.00 93.81 95 ASN A N 1
ATOM 701 C CA . ASN A 1 95 ? 20.571 -10.216 -8.176 1.00 93.81 95 ASN A CA 1
ATOM 702 C C . ASN A 1 95 ? 22.016 -10.657 -7.888 1.00 93.81 95 ASN A C 1
ATOM 704 O O . ASN A 1 95 ? 22.955 -10.257 -8.572 1.00 93.81 95 ASN A O 1
ATOM 708 N N . LEU A 1 96 ? 22.206 -11.527 -6.890 1.00 94.75 96 LEU A N 1
ATOM 709 C CA . LEU A 1 96 ? 23.538 -11.990 -6.480 1.00 94.75 96 LEU A CA 1
ATOM 710 C C . LEU A 1 96 ? 24.246 -12.866 -7.525 1.00 94.75 96 LEU A C 1
ATOM 712 O O . LEU A 1 96 ? 25.474 -12.963 -7.471 1.00 94.75 96 LEU A O 1
ATOM 716 N N . THR A 1 97 ? 23.506 -13.496 -8.438 1.00 95.94 97 THR A N 1
ATOM 717 C CA . THR A 1 97 ? 24.049 -14.369 -9.485 1.00 95.94 97 THR A CA 1
ATOM 718 C C . THR A 1 97 ? 24.425 -13.573 -10.726 1.00 95.94 97 THR A C 1
ATOM 720 O O . THR A 1 97 ? 25.556 -13.690 -11.186 1.00 95.94 97 THR A O 1
ATOM 723 N N . THR A 1 98 ? 23.512 -12.746 -11.250 1.00 94.38 98 THR A N 1
ATOM 724 C CA . THR A 1 98 ? 23.789 -11.927 -12.448 1.00 94.38 98 THR A CA 1
ATOM 725 C C . THR A 1 98 ? 24.604 -10.676 -12.132 1.00 94.38 98 THR A C 1
ATOM 727 O O . THR A 1 98 ? 25.217 -10.120 -13.032 1.00 94.38 98 THR A O 1
ATOM 730 N N . LYS A 1 99 ? 24.674 -10.279 -10.852 1.00 94.44 99 LYS A N 1
ATOM 731 C CA . LYS A 1 99 ? 25.332 -9.058 -10.357 1.00 94.44 99 LYS A CA 1
ATOM 732 C C . LYS A 1 99 ? 24.702 -7.759 -10.859 1.00 94.44 99 LYS A C 1
ATOM 734 O O . LYS A 1 99 ? 25.351 -6.723 -10.773 1.00 94.44 99 LYS A O 1
ATOM 739 N N . GLU A 1 100 ? 23.449 -7.811 -11.299 1.00 94.00 100 GLU A N 1
ATOM 740 C CA . GLU A 1 100 ? 22.726 -6.663 -11.851 1.00 94.00 100 GLU A CA 1
ATOM 741 C C . GLU A 1 100 ? 21.668 -6.128 -10.881 1.00 94.00 100 GLU A C 1
ATOM 743 O O . GLU A 1 100 ? 21.037 -6.886 -10.129 1.00 94.00 100 GLU A O 1
ATOM 748 N N . ALA A 1 101 ? 21.447 -4.814 -10.934 1.00 95.56 101 ALA A N 1
ATOM 749 C CA . ALA A 1 101 ? 20.357 -4.146 -10.232 1.00 95.56 101 ALA A CA 1
ATOM 750 C C . ALA A 1 101 ? 19.163 -3.886 -11.162 1.00 95.56 101 ALA A C 1
ATOM 752 O O . ALA A 1 101 ? 19.302 -3.310 -12.238 1.00 95.56 101 ALA A O 1
ATOM 753 N N . VAL A 1 102 ? 17.964 -4.250 -10.713 1.00 96.31 102 VAL A N 1
ATOM 754 C CA . VAL A 1 102 ? 16.712 -4.092 -11.459 1.00 96.31 102 VAL A CA 1
ATOM 755 C C . VAL A 1 102 ? 15.763 -3.190 -10.667 1.00 96.31 102 VAL A C 1
ATOM 757 O O . VAL A 1 102 ? 15.148 -3.643 -9.693 1.00 96.31 102 VAL A O 1
ATOM 760 N N . PRO A 1 103 ? 15.640 -1.906 -11.045 1.00 97.31 103 PRO A N 1
ATOM 761 C CA . PRO A 1 103 ? 14.611 -1.024 -10.517 1.00 97.31 103 PRO A CA 1
ATOM 762 C C . PRO A 1 103 ? 13.232 -1.415 -11.042 1.00 97.31 103 PRO A C 1
ATOM 764 O O . PRO A 1 103 ? 13.065 -1.698 -12.231 1.00 97.31 103 PRO A O 1
ATOM 767 N N . GLN A 1 104 ? 12.231 -1.377 -10.170 1.00 96.25 104 GLN A N 1
ATOM 768 C CA . GLN A 1 104 ? 10.842 -1.602 -10.544 1.00 96.25 104 GLN A CA 1
ATOM 769 C C . GLN A 1 104 ? 9.891 -0.717 -9.736 1.00 96.25 104 GLN A C 1
ATOM 771 O O . GLN A 1 104 ? 10.106 -0.449 -8.552 1.00 96.25 104 GLN A O 1
ATOM 776 N N . VAL A 1 105 ? 8.820 -0.279 -10.394 1.00 95.44 105 VAL A N 1
ATOM 777 C CA . VAL A 1 105 ? 7.704 0.425 -9.759 1.00 95.44 105 VAL A CA 1
ATOM 778 C C . VAL A 1 105 ? 6.402 -0.295 -10.076 1.00 95.44 105 VAL A C 1
ATOM 780 O O . VAL A 1 105 ? 6.085 -0.554 -11.240 1.00 95.44 105 VAL A O 1
ATOM 783 N N . PHE A 1 106 ? 5.654 -0.605 -9.022 1.00 93.50 106 PHE A N 1
ATOM 784 C CA . PHE A 1 106 ? 4.265 -1.027 -9.097 1.00 93.50 106 PHE A CA 1
ATOM 785 C C . PHE A 1 106 ? 3.404 0.067 -8.481 1.00 93.50 106 PHE A C 1
ATOM 787 O O . PHE A 1 106 ? 3.565 0.392 -7.309 1.00 93.50 106 PHE A O 1
ATOM 794 N N . GLY A 1 107 ? 2.529 0.666 -9.274 1.00 91.12 107 GLY A N 1
ATOM 795 C CA . GLY A 1 107 ? 1.789 1.858 -8.892 1.00 91.12 107 GLY A CA 1
ATOM 796 C C . GLY A 1 107 ? 0.309 1.760 -9.206 1.00 91.12 107 GLY A C 1
ATOM 797 O O . GLY A 1 107 ? -0.096 1.011 -10.094 1.00 91.12 107 GLY A O 1
ATOM 798 N N . LEU A 1 108 ? -0.486 2.545 -8.494 1.00 89.56 108 LEU A N 1
ATOM 799 C CA . LEU A 1 108 ? -1.909 2.725 -8.726 1.00 89.56 108 LEU A CA 1
ATOM 800 C C . LEU A 1 108 ? -2.243 4.210 -8.579 1.00 89.56 108 LEU A C 1
ATOM 802 O O . LEU A 1 108 ? -1.776 4.853 -7.643 1.00 89.56 108 LEU A O 1
ATOM 806 N N . GLN A 1 109 ? -3.031 4.746 -9.505 1.00 89.81 109 GLN A N 1
ATOM 807 C CA . GLN A 1 109 ? -3.574 6.103 -9.437 1.00 89.81 109 GLN A CA 1
ATOM 808 C C . GLN A 1 109 ? -5.077 6.048 -9.703 1.00 89.81 109 GLN A C 1
ATOM 810 O O . GLN A 1 109 ? -5.509 5.357 -10.627 1.00 89.81 109 GLN A O 1
ATOM 815 N N . GLU A 1 110 ? -5.855 6.782 -8.915 1.00 88.81 110 GLU A N 1
ATOM 816 C CA . GLU A 1 110 ? -7.276 7.066 -9.117 1.00 88.81 110 GLU A CA 1
ATOM 817 C C . GLU A 1 110 ? -7.476 7.879 -10.404 1.00 88.81 110 GLU A C 1
ATOM 819 O O . GLU A 1 110 ? -7.595 9.098 -10.415 1.00 88.81 110 GLU A O 1
ATOM 824 N N . THR A 1 111 ? -7.415 7.197 -11.541 1.00 86.00 111 THR A N 1
ATOM 825 C CA . THR A 1 111 ? -7.539 7.801 -12.861 1.00 86.00 111 THR A CA 1
ATOM 826 C C . THR A 1 111 ? -7.852 6.736 -13.901 1.00 86.00 111 THR A C 1
ATOM 828 O O . THR A 1 111 ? -7.574 5.548 -13.717 1.00 86.00 111 THR A O 1
ATOM 831 N N . THR A 1 112 ? -8.370 7.173 -15.042 1.00 87.81 112 THR A N 1
ATOM 832 C CA . THR A 1 112 ? -8.486 6.366 -16.264 1.00 87.81 112 THR A CA 1
ATOM 833 C C . THR A 1 112 ? -7.364 6.661 -17.266 1.00 87.81 112 THR A C 1
ATOM 835 O O . THR A 1 112 ? -7.320 6.052 -18.336 1.00 87.81 112 THR A O 1
ATOM 838 N N . LEU A 1 113 ? -6.449 7.584 -16.938 1.00 86.94 113 LEU A N 1
ATOM 839 C CA . LEU A 1 113 ? -5.297 7.924 -17.769 1.00 86.94 113 LEU A CA 1
ATOM 840 C C . LEU A 1 113 ? -4.284 6.778 -17.828 1.00 86.94 113 LEU A C 1
ATOM 842 O O . LEU A 1 113 ? -3.824 6.279 -16.807 1.00 86.94 113 LEU A O 1
ATOM 846 N N . SER A 1 114 ? -3.866 6.425 -19.043 1.00 87.38 114 SER A N 1
ATOM 847 C CA . SER A 1 114 ? -2.864 5.394 -19.313 1.00 87.38 114 SER A CA 1
ATOM 848 C C . SER A 1 114 ? -1.878 5.908 -20.377 1.00 87.38 114 SER A C 1
ATOM 850 O O . SER A 1 114 ? -2.226 5.901 -21.560 1.00 87.38 114 SER A O 1
ATOM 852 N N . PRO A 1 115 ? -0.658 6.355 -20.009 1.00 86.38 115 PRO A N 1
ATOM 853 C CA . PRO A 1 115 ? -0.022 6.212 -18.698 1.00 86.38 115 PRO A CA 1
ATOM 854 C C . PRO A 1 115 ? -0.591 7.160 -17.620 1.00 86.38 115 PRO A C 1
ATOM 856 O O . PRO A 1 115 ? -0.995 8.278 -17.942 1.00 86.38 115 PRO A O 1
ATOM 859 N N . PRO A 1 116 ? -0.584 6.740 -16.343 1.00 88.56 116 PRO A N 1
ATOM 860 C CA . PRO A 1 116 ? -1.022 7.567 -15.219 1.00 88.56 116 PRO A CA 1
ATOM 861 C C . PRO A 1 116 ? -0.046 8.731 -14.959 1.00 88.56 116 PRO A C 1
ATOM 863 O O . PRO A 1 116 ? 1.176 8.546 -14.982 1.00 88.56 116 PRO A O 1
ATOM 866 N N . SER A 1 117 ? -0.574 9.938 -14.724 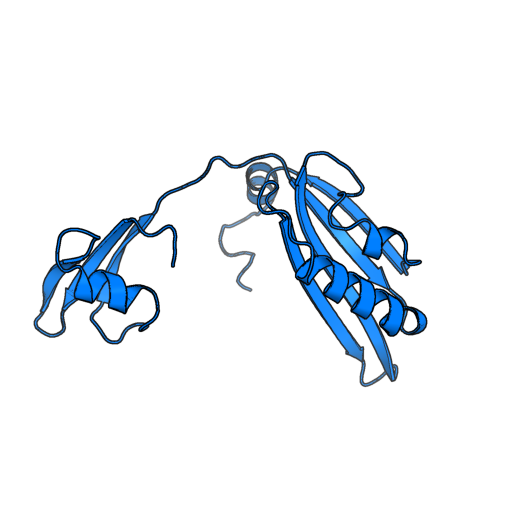1.00 89.69 117 SER A N 1
ATOM 867 C CA . SER A 1 117 ? 0.198 11.192 -14.652 1.00 89.69 117 SER A CA 1
ATOM 868 C C . SER A 1 117 ? 1.199 11.229 -13.494 1.00 89.69 117 SER A C 1
ATOM 870 O O . SER A 1 117 ? 2.323 11.693 -13.687 1.00 89.69 117 SER A O 1
ATOM 872 N N . HIS A 1 118 ? 0.863 10.654 -12.334 1.00 89.06 118 HIS A N 1
ATOM 873 C CA . HIS A 1 118 ? 1.770 10.578 -11.178 1.00 89.06 118 HIS A CA 1
ATOM 874 C C . HIS A 1 118 ? 3.013 9.721 -11.457 1.00 89.06 118 HIS A C 1
ATOM 876 O O . HIS A 1 118 ? 4.029 9.831 -10.773 1.00 89.06 118 HIS A O 1
ATOM 882 N N . PHE A 1 119 ? 2.971 8.898 -12.507 1.00 91.81 119 PHE A N 1
ATOM 883 C CA . PHE A 1 119 ? 4.080 8.053 -12.930 1.00 91.81 119 PHE A CA 1
ATOM 884 C C . PHE A 1 119 ? 4.763 8.563 -14.201 1.00 91.81 119 PHE A C 1
ATOM 886 O O . PHE A 1 119 ? 5.565 7.838 -14.794 1.00 91.81 119 PHE A O 1
ATOM 893 N N . ALA A 1 120 ? 4.492 9.798 -14.635 1.00 91.62 120 ALA A N 1
ATOM 894 C CA . ALA A 1 120 ? 5.074 10.370 -15.849 1.00 91.62 120 ALA A CA 1
ATOM 895 C C . ALA A 1 120 ? 6.613 10.387 -15.812 1.00 91.62 120 ALA A C 1
ATOM 897 O O . ALA A 1 120 ? 7.247 9.987 -16.786 1.00 91.62 120 ALA A O 1
ATOM 898 N N . ASN A 1 121 ? 7.217 10.741 -14.671 1.00 92.69 121 ASN A N 1
ATOM 899 C CA . ASN A 1 121 ? 8.677 10.761 -14.512 1.00 92.69 121 ASN A CA 1
ATOM 900 C C . ASN A 1 121 ? 9.306 9.367 -14.660 1.00 92.69 121 ASN A C 1
ATOM 902 O O . ASN A 1 121 ? 10.347 9.230 -15.296 1.00 92.69 121 ASN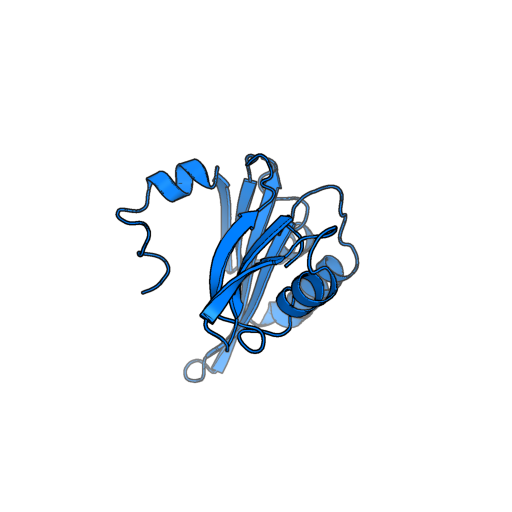 A O 1
ATOM 906 N N . PHE A 1 122 ? 8.653 8.320 -14.146 1.00 93.81 122 PHE A N 1
ATOM 907 C CA . PHE A 1 122 ? 9.062 6.931 -14.389 1.00 93.81 122 PHE A CA 1
ATOM 908 C C . PHE A 1 122 ? 8.846 6.531 -15.851 1.00 93.81 122 PHE A C 1
ATOM 910 O O . PHE A 1 122 ? 9.683 5.871 -16.461 1.00 93.81 122 PHE A O 1
ATOM 917 N N . THR A 1 123 ? 7.738 6.981 -16.437 1.00 93.69 123 THR A N 1
ATOM 918 C CA . THR A 1 123 ? 7.354 6.674 -17.818 1.00 93.69 123 THR A CA 1
ATOM 919 C C . THR A 1 123 ? 8.298 7.325 -18.843 1.00 93.69 123 THR A C 1
ATOM 921 O O . THR A 1 123 ? 8.491 6.797 -19.940 1.00 93.69 123 THR A O 1
ATOM 924 N N . ALA A 1 124 ? 8.950 8.430 -18.480 1.00 93.88 124 ALA A N 1
ATOM 925 C CA . ALA A 1 124 ? 9.970 9.086 -19.294 1.00 93.88 124 ALA A CA 1
ATOM 926 C C . ALA A 1 124 ? 11.294 8.298 -19.368 1.00 93.88 124 ALA A C 1
ATOM 928 O O . ALA A 1 124 ? 12.075 8.491 -20.298 1.00 93.88 124 ALA A O 1
ATOM 929 N N . ILE A 1 125 ? 11.553 7.397 -18.415 1.00 95.38 125 ILE A N 1
ATOM 930 C CA . ILE A 1 125 ? 12.752 6.553 -18.400 1.00 95.38 125 ILE A CA 1
ATOM 931 C C . ILE A 1 125 ? 12.544 5.366 -19.360 1.00 95.38 125 ILE A C 1
ATOM 933 O O . ILE A 1 125 ? 11.470 4.755 -19.344 1.00 95.38 125 ILE A O 1
ATOM 937 N N . PRO A 1 126 ? 13.545 4.985 -20.177 1.00 93.88 126 PRO A N 1
ATOM 938 C CA . PRO A 1 126 ? 13.487 3.761 -20.974 1.00 93.88 126 PRO A CA 1
ATOM 939 C C . PRO A 1 126 ? 13.313 2.520 -20.085 1.00 93.88 126 PRO A C 1
ATOM 941 O O . PRO A 1 126 ? 14.180 2.201 -19.270 1.00 93.88 126 PRO A O 1
ATOM 944 N N . ALA A 1 127 ? 12.186 1.828 -20.244 1.00 92.19 127 ALA A N 1
ATOM 945 C CA . ALA A 1 127 ? 11.841 0.631 -19.485 1.00 92.19 127 ALA A CA 1
ATOM 946 C C . ALA A 1 127 ? 12.127 -0.642 -20.297 1.00 92.19 127 ALA A C 1
ATOM 948 O O . ALA A 1 127 ? 11.940 -0.670 -21.511 1.00 92.19 127 ALA A O 1
ATOM 949 N N . VAL A 1 128 ? 12.537 -1.707 -19.607 1.00 93.38 128 VAL A N 1
ATOM 950 C CA . VAL A 1 128 ? 12.648 -3.072 -20.150 1.00 93.38 128 VAL A CA 1
ATOM 951 C C . VAL A 1 128 ? 11.261 -3.638 -20.427 1.00 93.38 128 VAL A C 1
ATOM 953 O O . VAL A 1 128 ? 11.024 -4.276 -21.448 1.00 93.38 128 VAL A O 1
ATOM 956 N N . SER A 1 129 ? 10.337 -3.394 -19.501 1.00 93.31 129 SER A N 1
ATOM 957 C CA . SER A 1 129 ? 8.941 -3.787 -19.615 1.00 93.31 129 SER A CA 1
ATOM 958 C C . SER A 1 129 ? 8.066 -2.724 -18.973 1.00 93.31 129 SER A C 1
ATOM 960 O O . SER A 1 129 ? 8.429 -2.146 -17.946 1.00 93.31 129 SER A O 1
ATOM 962 N N . ARG A 1 130 ? 6.918 -2.459 -19.590 1.00 93.62 130 ARG A N 1
ATOM 963 C CA . ARG A 1 130 ? 5.940 -1.480 -19.127 1.00 93.62 130 ARG A CA 1
A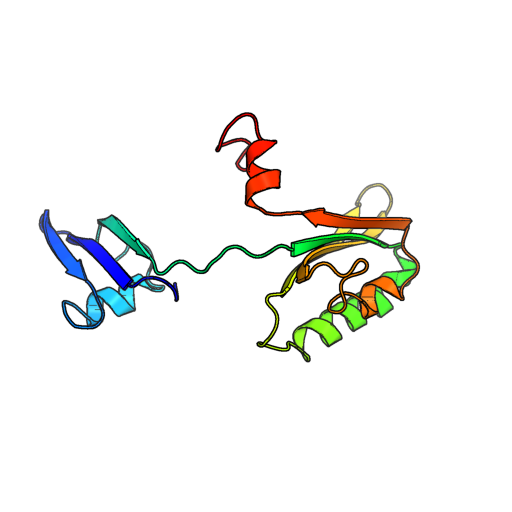TOM 964 C C . ARG A 1 130 ? 4.543 -1.982 -19.429 1.00 93.62 130 ARG A C 1
ATOM 966 O O . ARG A 1 130 ? 4.248 -2.376 -20.554 1.00 93.62 130 ARG A O 1
ATOM 973 N N . SER A 1 131 ? 3.678 -1.905 -18.431 1.00 92.81 131 SER A N 1
ATOM 974 C CA . SER A 1 131 ? 2.248 -2.125 -18.593 1.00 92.81 131 SER A CA 1
ATOM 975 C C . SER A 1 131 ? 1.465 -1.091 -17.798 1.00 92.81 131 SER A C 1
ATOM 977 O O . SER A 1 131 ? 1.860 -0.703 -16.696 1.00 92.81 131 SER A O 1
ATOM 979 N N . HIS A 1 132 ? 0.360 -0.649 -18.387 1.00 91.69 132 HIS A N 1
ATOM 980 C CA . HIS A 1 132 ? -0.631 0.204 -17.756 1.00 91.69 132 HIS A CA 1
ATOM 981 C C . HIS A 1 132 ? -1.988 -0.434 -17.994 1.00 91.69 132 HIS A C 1
ATOM 983 O O . HIS A 1 132 ? -2.298 -0.807 -19.126 1.00 91.69 132 HIS A O 1
ATOM 989 N N . ASN A 1 133 ? -2.772 -0.598 -16.937 1.00 88.38 133 ASN A N 1
ATOM 990 C CA . ASN A 1 133 ? -4.085 -1.206 -17.048 1.00 88.38 133 ASN A CA 1
ATOM 991 C C . ASN A 1 133 ? -5.093 -0.453 -16.189 1.00 88.38 133 ASN A C 1
ATOM 993 O O . ASN A 1 133 ? -4.923 -0.355 -14.970 1.00 88.38 133 ASN A O 1
ATOM 997 N N . VAL A 1 134 ? -6.138 0.055 -16.838 1.00 88.88 134 VAL A N 1
ATOM 998 C CA . VAL A 1 134 ? -7.288 0.666 -16.173 1.00 88.88 134 VAL A CA 1
ATOM 999 C C . VAL A 1 134 ? -8.160 -0.460 -15.638 1.00 88.88 134 VAL A C 1
ATOM 1001 O O . VAL A 1 134 ? -8.652 -1.296 -16.393 1.00 88.88 134 VAL A O 1
ATOM 1004 N N . THR A 1 135 ? -8.349 -0.500 -14.328 1.00 82.56 135 THR A N 1
ATOM 1005 C CA . THR A 1 135 ? -9.150 -1.526 -13.665 1.00 82.56 135 THR A CA 1
ATOM 1006 C C . THR A 1 135 ? -9.972 -0.913 -12.538 1.00 82.56 135 THR A C 1
ATOM 1008 O O . THR A 1 135 ? -9.740 0.213 -12.102 1.00 82.56 135 THR A O 1
ATOM 1011 N N . THR A 1 136 ? -10.957 -1.656 -12.048 1.00 82.06 136 THR A N 1
ATOM 1012 C CA . THR A 1 136 ? -11.533 -1.389 -10.730 1.00 82.06 136 THR A CA 1
ATOM 1013 C C . THR A 1 136 ? -11.012 -2.453 -9.775 1.00 82.06 136 THR A C 1
ATOM 1015 O O . THR A 1 136 ? -10.918 -3.621 -10.165 1.00 82.06 136 THR A O 1
ATOM 1018 N N . PRO A 1 137 ? -10.705 -2.119 -8.512 1.00 75.50 137 PRO A N 1
ATOM 1019 C CA . PRO A 1 137 ? -10.354 -3.150 -7.542 1.00 75.50 137 PRO A CA 1
ATOM 1020 C C . PRO A 1 137 ? -11.473 -4.194 -7.375 1.00 75.50 137 PRO A C 1
ATOM 1022 O O . PRO A 1 137 ? -11.181 -5.353 -7.099 1.00 75.50 137 PRO A O 1
ATOM 1025 N N . LEU A 1 138 ? -12.740 -3.822 -7.629 1.00 78.88 138 LEU A N 1
ATOM 1026 C CA . LEU A 1 138 ? -13.873 -4.755 -7.680 1.00 78.88 138 LEU A CA 1
ATOM 1027 C C . LEU A 1 138 ? -13.737 -5.774 -8.822 1.00 78.88 138 LEU A C 1
ATOM 1029 O O . LEU A 1 138 ? -13.876 -6.973 -8.592 1.00 78.88 138 LEU A O 1
ATOM 1033 N N . TYR A 1 139 ? -13.451 -5.312 -10.042 1.00 80.62 139 TYR A N 1
ATOM 1034 C CA . TYR A 1 139 ? -13.219 -6.197 -11.181 1.00 80.62 139 TYR A CA 1
ATOM 1035 C C . TYR A 1 139 ? -11.995 -7.081 -10.941 1.00 80.62 139 TYR A C 1
ATOM 1037 O O . TYR A 1 139 ? -12.073 -8.292 -11.117 1.00 80.62 139 TYR A O 1
ATOM 1045 N N . TRP A 1 140 ? -10.896 -6.513 -10.448 1.00 72.88 140 TRP A N 1
ATOM 1046 C CA . TRP A 1 140 ? -9.703 -7.283 -10.101 1.00 72.88 140 TRP A CA 1
ATOM 1047 C C . TRP A 1 140 ? -9.987 -8.364 -9.045 1.00 72.88 140 TRP A C 1
ATOM 1049 O O . TRP A 1 140 ? -9.567 -9.506 -9.212 1.00 72.88 140 TRP A O 1
ATOM 1059 N N . HIS A 1 141 ? -10.770 -8.048 -8.007 1.00 73.44 141 HIS A N 1
ATOM 1060 C CA . HIS A 1 141 ? -11.189 -9.024 -6.999 1.00 73.44 141 HIS A CA 1
ATOM 1061 C C . HIS A 1 141 ? -12.051 -10.148 -7.587 1.00 73.44 141 HIS A C 1
ATOM 1063 O O . HIS A 1 141 ? -11.906 -11.295 -7.181 1.00 73.44 141 HIS A O 1
ATOM 1069 N N . SER A 1 142 ? -12.903 -9.845 -8.573 1.00 82.38 142 SER A N 1
ATOM 1070 C CA . SER A 1 142 ? -13.730 -10.859 -9.245 1.00 82.38 142 SER A CA 1
ATOM 1071 C C . SER A 1 142 ? -12.924 -11.893 -10.040 1.00 82.38 142 SER A C 1
ATOM 1073 O O . SER A 1 142 ? -13.443 -12.963 -10.344 1.00 82.38 142 SER A O 1
ATOM 1075 N N . LEU A 1 143 ? -11.661 -11.588 -10.361 1.00 80.38 143 LEU A N 1
ATOM 1076 C CA . LEU A 1 143 ? -10.748 -12.500 -11.049 1.00 80.38 143 LEU A CA 1
ATOM 1077 C C . LEU A 1 143 ? -10.006 -13.445 -10.091 1.00 80.38 143 LEU A C 1
ATOM 1079 O O . LEU A 1 143 ? -9.283 -14.318 -10.561 1.00 80.38 143 LEU A O 1
ATOM 1083 N N . MET A 1 144 ? -10.139 -13.268 -8.772 1.00 77.12 144 MET A N 1
ATOM 1084 C CA . MET A 1 144 ? -9.516 -14.154 -7.789 1.00 77.12 144 MET A CA 1
ATOM 1085 C C . MET A 1 144 ? -10.454 -15.307 -7.425 1.00 77.12 144 MET A C 1
ATOM 1087 O O . MET A 1 144 ? -11.601 -15.091 -7.039 1.00 77.12 144 MET A O 1
ATOM 1091 N N . ASP A 1 145 ? -9.945 -16.539 -7.481 1.00 74.69 145 ASP A N 1
ATOM 1092 C CA . ASP A 1 145 ? -10.703 -17.750 -7.141 1.00 74.69 145 ASP A CA 1
ATOM 1093 C C . ASP A 1 145 ? -11.040 -17.823 -5.646 1.00 74.69 145 ASP A C 1
ATOM 1095 O O . ASP A 1 145 ? -11.997 -18.485 -5.243 1.00 74.69 145 ASP A O 1
ATOM 1099 N N . SER A 1 146 ? -10.236 -17.180 -4.788 1.00 74.56 146 SER A N 1
ATOM 1100 C CA . SER A 1 146 ? -10.549 -17.072 -3.362 1.00 74.56 146 SER A CA 1
ATOM 1101 C C . SER A 1 146 ? -9.961 -15.811 -2.719 1.00 74.56 146 SER A C 1
ATOM 1103 O O . SER A 1 146 ? -8.889 -15.359 -3.131 1.00 74.56 146 SER A O 1
ATOM 1105 N N . PRO A 1 147 ? -10.564 -15.312 -1.622 1.00 58.84 147 PRO A N 1
ATOM 1106 C CA . PRO A 1 147 ? -10.070 -14.140 -0.892 1.00 58.84 147 PRO A CA 1
ATOM 1107 C C . PRO A 1 147 ? -8.638 -14.280 -0.346 1.00 58.84 147 PRO A C 1
ATOM 1109 O O . PRO A 1 147 ? -8.006 -13.281 -0.016 1.00 58.84 147 PRO A O 1
ATOM 1112 N N . ASN A 1 148 ? -8.119 -15.510 -0.242 1.00 58.78 148 ASN A N 1
ATOM 1113 C CA . ASN A 1 148 ? -6.831 -15.821 0.383 1.00 58.78 148 ASN A CA 1
ATOM 1114 C C . ASN A 1 148 ? -5.665 -15.934 -0.611 1.00 58.78 148 ASN A C 1
ATOM 1116 O O . ASN A 1 148 ? -4.543 -16.210 -0.191 1.00 58.78 148 ASN A O 1
ATOM 1120 N N . GLN A 1 149 ? -5.896 -15.751 -1.916 1.00 56.59 149 GLN A N 1
ATOM 1121 C CA . GLN A 1 149 ? -4.844 -15.910 -2.930 1.00 56.59 149 GLN A CA 1
ATOM 1122 C C . GLN A 1 149 ? -3.697 -14.892 -2.796 1.00 56.59 149 GLN A C 1
ATOM 1124 O O . GLN A 1 149 ? -2.596 -15.185 -3.241 1.00 56.59 149 GLN A O 1
ATOM 1129 N N . MET A 1 150 ? -3.912 -13.749 -2.135 1.00 46.91 150 MET A N 1
ATOM 1130 C CA . MET A 1 150 ? -2.858 -12.752 -1.884 1.00 46.91 150 MET A CA 1
ATOM 1131 C C . MET A 1 150 ? -1.907 -13.088 -0.723 1.00 46.91 150 MET A C 1
ATOM 1133 O O . MET A 1 150 ? -0.872 -12.442 -0.595 1.00 46.91 150 MET A O 1
ATOM 1137 N N . PHE A 1 151 ? -2.251 -14.047 0.145 1.00 42.94 151 PHE A N 1
ATOM 1138 C CA . PHE A 1 151 ? -1.495 -14.339 1.376 1.00 42.94 151 PHE A CA 1
ATOM 1139 C C . PHE A 1 151 ? -0.711 -15.662 1.320 1.00 42.94 151 PHE A C 1
ATOM 1141 O O . PHE A 1 151 ? -0.332 -16.197 2.362 1.00 42.94 151 PHE A O 1
ATOM 1148 N N . ARG A 1 152 ? -0.500 -16.209 0.121 1.00 38.94 152 ARG A N 1
ATOM 1149 C CA . ARG A 1 152 ? 0.361 -17.372 -0.134 1.00 38.94 152 ARG A CA 1
ATOM 1150 C C . ARG A 1 152 ? 1.593 -16.943 -0.908 1.00 38.94 152 ARG A C 1
ATOM 1152 O O . ARG A 1 152 ? 2.661 -17.516 -0.612 1.00 38.94 152 ARG A O 1
#

Sequence (152 aa):
MDNTISYDVILGNGTQVVANATSNSDLFWALKGGGSNYGIVTRFVLKTIDMPQATSTYQIFNESAVSAFIKAACDMALHEDASEGAGAVININYNLTTKEAVPQVFGLQETTLSPPSHFANFTAIPAVSRSHNVTTPLYWHSLMDSPNQMFR

Organism: NCBI:txid708192

pLDDT: mean 89.01, std 10.56, range [38.94, 98.06]

Foldseek 3Di:
DPQWAWWFFQAPVRDTDIEGCVGVPVLVVCVVPVPCPGGDTPDTDGDDDDFAWKKKKKFKAFQVCVVLLVVLVVVLVVDDDPVKDKDKDWDWDADPPVRTIMTMIIMMIRDPDVVDPSCVSVVPHDTPDMDMDTDTVVRVVVPDPDPCPVVD

Secondary structure (DSSP, 8-state):
-TTEEEEEEE-TTS-EEEEESSSSHHHHHHTTTSGGGG-EEEEEEE-------EEEEEEEE-GGGHHHHHHHHHHHHHS--TTS-EEEEEEEEE-TTT--EEEEEEEEESSS-SS-GGGHHHHTSPEEEEEEEEE-HHHHHHT-SSTTGGG-

Radius of gyration: 20.73 Å; chains: 1; bounding box: 42×34×54 Å